Protein AF-A0A829HK36-F1 (afdb_monomer_lite)

pLDDT: mean 81.01, std 17.29, range [42.28, 98.12]

Structure (mmCIF, N/CA/C/O backbone):
data_AF-A0A829HK36-F1
#
_entry.id   AF-A0A829HK36-F1
#
loop_
_atom_site.group_PDB
_atom_site.id
_atom_site.type_symbol
_atom_site.label_atom_id
_atom_site.label_alt_id
_atom_site.label_comp_id
_atom_site.label_asym_id
_atom_site.label_entity_id
_atom_site.label_seq_id
_atom_site.pdbx_PDB_ins_code
_atom_site.Cartn_x
_atom_site.Cartn_y
_atom_site.Cartn_z
_at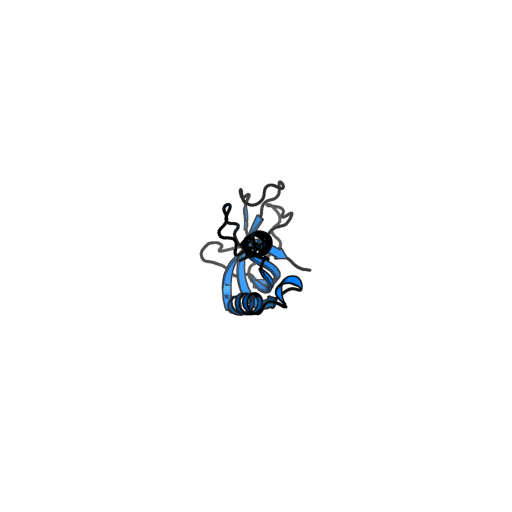om_site.occupancy
_atom_site.B_iso_or_equiv
_atom_site.auth_seq_id
_atom_site.auth_comp_id
_atom_site.auth_asym_id
_atom_site.auth_atom_id
_atom_site.pdbx_PDB_model_num
ATOM 1 N N . MET A 1 1 ? -20.675 47.567 43.847 1.00 51.03 1 MET A N 1
ATOM 2 C CA . MET A 1 1 ? -20.064 46.348 43.267 1.00 51.03 1 MET A CA 1
ATOM 3 C C . MET A 1 1 ? -18.571 46.606 43.089 1.00 51.03 1 MET A C 1
ATOM 5 O O . MET A 1 1 ? -18.217 47.567 42.419 1.00 51.03 1 MET A O 1
ATOM 9 N N . ASN A 1 2 ? -17.711 45.875 43.806 1.00 47.88 2 ASN A N 1
ATOM 10 C CA . ASN A 1 2 ? -16.308 46.262 44.021 1.00 47.88 2 ASN A CA 1
ATOM 11 C C . ASN A 1 2 ? -15.456 46.046 42.755 1.00 47.88 2 ASN A C 1
ATOM 13 O O . ASN A 1 2 ? -15.500 44.971 42.158 1.00 47.88 2 ASN A O 1
ATOM 17 N N . ARG A 1 3 ? -14.657 47.052 42.369 1.00 54.38 3 ARG A N 1
ATOM 18 C CA . ARG A 1 3 ? -13.842 47.103 41.130 1.00 54.38 3 ARG A CA 1
ATOM 19 C C . ARG A 1 3 ? -12.889 45.903 40.973 1.00 54.38 3 ARG A C 1
ATOM 21 O O . ARG A 1 3 ? -12.497 45.561 39.862 1.00 54.38 3 ARG A O 1
ATOM 28 N N . THR A 1 4 ? -12.552 45.250 42.082 1.00 56.22 4 THR A N 1
ATOM 29 C CA . THR A 1 4 ? -11.718 44.045 42.170 1.00 56.22 4 THR A CA 1
ATOM 30 C C . THR A 1 4 ? -12.415 42.797 41.619 1.00 56.22 4 THR A C 1
ATOM 32 O O . THR A 1 4 ? -11.783 42.010 40.922 1.00 56.22 4 THR A O 1
ATOM 35 N N . TYR A 1 5 ? -13.727 42.648 41.837 1.00 54.12 5 TYR A N 1
ATOM 36 C CA . TYR A 1 5 ? -14.498 41.502 41.330 1.00 54.12 5 TYR A CA 1
ATOM 37 C C . TYR A 1 5 ? -14.666 41.546 39.807 1.00 54.12 5 TYR A C 1
ATOM 39 O O . TYR A 1 5 ? -14.630 40.511 39.149 1.00 54.12 5 TYR A O 1
ATOM 47 N N . LEU A 1 6 ? -14.767 42.751 39.235 1.00 50.72 6 LEU A N 1
ATOM 48 C CA . LEU A 1 6 ? -14.870 42.946 37.787 1.00 50.72 6 LEU A CA 1
ATOM 49 C C . LEU A 1 6 ? -13.576 42.551 37.056 1.00 50.72 6 LEU A C 1
ATOM 51 O O . LEU A 1 6 ? -13.630 42.025 35.949 1.00 50.72 6 LEU A O 1
ATOM 55 N N . LYS A 1 7 ? -12.411 42.759 37.688 1.00 50.91 7 LYS A N 1
ATOM 56 C CA . LYS A 1 7 ? -11.116 42.358 37.121 1.00 50.91 7 LYS A CA 1
ATOM 57 C C . LYS A 1 7 ? -10.943 40.841 37.110 1.00 50.91 7 LYS A C 1
ATOM 59 O O . LYS A 1 7 ? -10.500 40.315 36.102 1.00 50.91 7 LYS A O 1
ATOM 64 N N . ILE A 1 8 ? -11.343 40.151 38.181 1.00 55.47 8 ILE A N 1
ATOM 65 C CA . ILE A 1 8 ? -11.239 38.684 38.288 1.00 55.47 8 ILE A CA 1
ATOM 66 C C . ILE A 1 8 ? -12.154 37.990 37.267 1.00 55.47 8 ILE A C 1
ATOM 68 O O . ILE A 1 8 ? -11.746 37.020 36.632 1.00 55.47 8 ILE A O 1
ATOM 72 N N . ALA A 1 9 ? -13.363 38.521 37.055 1.00 53.72 9 ALA A N 1
ATOM 73 C CA . ALA A 1 9 ? -14.280 38.008 36.039 1.00 53.72 9 ALA A CA 1
ATOM 74 C C . ALA A 1 9 ? -13.731 38.173 34.609 1.00 53.72 9 ALA A C 1
ATOM 76 O O . ALA A 1 9 ? -13.918 37.288 33.775 1.00 53.72 9 ALA A O 1
ATOM 77 N N . LEU A 1 10 ? -13.011 39.268 34.329 1.00 52.53 10 LEU A N 1
ATOM 78 C CA . LEU A 1 10 ? -12.410 39.497 33.013 1.00 52.53 10 LEU A CA 1
ATOM 79 C C . LEU A 1 10 ? -11.225 38.563 32.731 1.00 52.53 10 LEU A C 1
ATOM 81 O O . LEU A 1 10 ? -11.109 38.076 31.611 1.00 52.53 10 LEU A O 1
ATOM 85 N N . THR A 1 11 ? -10.365 38.270 33.714 1.00 52.22 11 THR A N 1
ATOM 86 C CA . THR A 1 11 ? -9.212 37.374 33.497 1.00 52.22 11 THR A CA 1
ATOM 87 C C . THR A 1 11 ? -9.632 35.923 33.274 1.00 52.22 11 THR A C 1
ATOM 89 O O . THR A 1 11 ? -8.992 35.221 32.496 1.00 52.22 11 THR A O 1
ATOM 92 N N . ALA A 1 12 ? -10.727 35.477 33.900 1.00 51.69 12 ALA A N 1
ATOM 93 C CA . ALA A 1 12 ? -11.263 34.134 33.684 1.00 51.69 12 ALA A CA 1
ATOM 94 C C . ALA A 1 12 ? -11.802 33.940 32.255 1.00 51.69 12 ALA A C 1
ATOM 96 O O . ALA A 1 12 ? -11.694 32.847 31.711 1.00 51.69 12 ALA A O 1
ATOM 97 N N . LEU A 1 13 ? -12.323 34.993 31.613 1.00 48.09 13 LEU A N 1
ATOM 98 C CA . LEU A 1 13 ? -12.916 34.902 30.273 1.00 48.09 13 LEU A CA 1
ATOM 99 C C . LEU A 1 13 ? -11.879 34.736 29.144 1.00 48.09 13 LEU A C 1
ATOM 101 O O . LEU A 1 13 ? -12.207 34.236 28.068 1.00 48.09 13 LEU A O 1
ATOM 105 N N . VAL A 1 14 ? -10.625 35.140 29.372 1.00 49.84 14 VAL A N 1
ATOM 106 C CA . VAL A 1 14 ? -9.566 35.097 28.345 1.00 49.84 14 VAL A CA 1
ATOM 107 C C . VAL A 1 14 ? -8.942 33.699 28.222 1.00 49.84 14 VAL A C 1
ATOM 109 O O . VAL A 1 14 ? -8.438 33.344 27.161 1.00 49.84 14 VAL A O 1
ATOM 112 N N . ILE A 1 15 ? -9.032 32.863 29.261 1.00 49.53 15 ILE A N 1
ATOM 113 C CA . ILE A 1 15 ? -8.391 31.534 29.283 1.00 49.53 15 ILE A CA 1
ATOM 114 C C . ILE A 1 15 ? -9.216 30.479 28.516 1.00 49.53 15 ILE A C 1
ATOM 116 O O . ILE A 1 15 ? -8.672 29.468 28.088 1.00 49.53 15 ILE A O 1
ATOM 120 N N . PHE A 1 16 ? -10.507 30.721 28.258 1.00 47.62 16 PHE A N 1
ATOM 121 C CA . PHE A 1 16 ? -11.384 29.747 27.587 1.00 47.62 16 PHE A CA 1
ATOM 122 C C . PHE A 1 16 ? -11.447 29.862 26.055 1.00 47.62 16 PHE A C 1
ATOM 124 O O . PHE A 1 16 ? -12.164 29.089 25.428 1.00 47.62 16 PHE A O 1
ATOM 131 N N . ASN A 1 17 ? -10.711 30.791 25.432 1.00 44.16 17 ASN A N 1
ATOM 132 C CA . ASN A 1 17 ? -10.746 30.991 23.972 1.00 44.16 17 ASN A CA 1
ATOM 133 C C . ASN A 1 17 ? -9.523 30.444 23.223 1.00 44.16 17 ASN A C 1
ATOM 135 O O . ASN A 1 17 ? -9.401 30.632 22.012 1.00 44.16 17 ASN A O 1
ATOM 139 N N . THR A 1 18 ? -8.624 29.725 23.895 1.00 48.19 18 THR A N 1
ATOM 140 C CA . THR A 1 18 ? -7.608 28.938 23.195 1.00 48.19 18 THR A CA 1
ATOM 141 C C . THR A 1 18 ? -8.255 27.656 22.688 1.00 48.19 18 THR A C 1
ATOM 143 O O . THR A 1 18 ? -8.312 26.630 23.362 1.00 48.19 18 THR A O 1
ATOM 146 N N . SER A 1 19 ? -8.769 27.719 21.461 1.00 49.25 19 SER A N 1
ATOM 147 C CA . SER A 1 19 ? -9.063 26.516 20.687 1.00 49.25 19 SER A CA 1
ATOM 148 C C . SER A 1 19 ? -7.749 25.751 20.539 1.00 49.25 19 SER A C 1
ATOM 150 O O . SER A 1 19 ? -6.902 26.125 19.731 1.00 49.25 19 SER A O 1
ATOM 152 N N . ILE A 1 20 ? -7.528 24.730 21.367 1.00 50.59 20 ILE A N 1
ATOM 153 C CA . ILE A 1 20 ? -6.409 23.808 21.187 1.00 50.59 20 ILE A CA 1
ATOM 154 C C . ILE A 1 20 ? -6.706 23.064 19.887 1.00 50.59 20 ILE A C 1
ATOM 156 O O . ILE A 1 20 ? -7.516 22.137 19.858 1.00 50.59 20 ILE A O 1
ATOM 160 N N . ILE A 1 21 ? -6.101 23.511 18.788 1.00 51.12 21 ILE A N 1
ATOM 161 C CA . ILE A 1 21 ? -6.136 22.788 17.521 1.00 51.12 21 ILE A CA 1
ATOM 162 C C . ILE A 1 21 ? -5.240 21.568 17.725 1.00 51.12 21 ILE A C 1
ATOM 164 O O . ILE A 1 21 ? -4.024 21.628 17.559 1.00 51.12 21 ILE A O 1
ATOM 168 N N . PHE A 1 22 ? -5.833 20.461 18.170 1.00 53.38 22 PHE A N 1
ATOM 169 C CA . PHE A 1 22 ? -5.143 19.181 18.190 1.00 53.38 22 PHE A CA 1
ATOM 170 C C . PHE A 1 22 ? -4.790 18.825 16.748 1.00 53.38 22 PHE A C 1
ATOM 172 O O . PHE A 1 22 ? -5.679 18.691 15.904 1.00 53.38 22 PHE A O 1
ATOM 179 N N . ALA A 1 23 ? -3.493 18.694 16.466 1.00 58.19 23 ALA A N 1
ATOM 180 C CA . ALA A 1 23 ? -3.024 18.199 15.182 1.00 58.19 23 ALA A CA 1
ATOM 181 C C . ALA A 1 23 ? -3.751 16.884 14.866 1.00 58.19 23 ALA A C 1
ATOM 183 O O . ALA A 1 23 ? -3.764 15.954 15.679 1.00 58.19 23 ALA A O 1
ATOM 184 N N . LYS A 1 24 ? -4.407 16.831 13.705 1.00 69.81 24 LYS A N 1
ATOM 185 C CA . LYS A 1 24 ? -5.192 15.672 13.283 1.00 69.81 24 LYS A CA 1
ATOM 186 C C . LYS A 1 24 ? -4.245 14.482 13.139 1.00 69.81 24 LYS A C 1
ATOM 188 O O . LYS A 1 24 ? -3.352 14.503 12.297 1.00 69.81 24 LYS A O 1
ATOM 193 N N . GLN A 1 25 ? -4.401 13.474 13.993 1.00 77.56 25 GLN A N 1
ATOM 194 C CA . GLN A 1 25 ? -3.524 12.307 13.967 1.00 77.56 25 GLN A CA 1
ATOM 195 C C . GLN A 1 25 ? -3.718 11.531 12.654 1.00 77.56 25 GLN A C 1
ATOM 197 O O . GLN A 1 25 ? -4.862 11.368 12.215 1.00 77.56 25 GLN A O 1
ATOM 202 N N . PRO A 1 26 ? -2.635 11.055 12.013 1.00 86.19 26 PRO A N 1
ATOM 203 C CA . PRO A 1 26 ? -2.763 10.204 10.842 1.00 86.19 26 PRO A CA 1
ATOM 204 C C . PRO A 1 26 ? -3.472 8.898 11.216 1.00 86.19 26 PRO A C 1
ATOM 206 O O . PRO A 1 26 ? -3.304 8.360 12.314 1.00 86.19 26 PRO A O 1
ATOM 209 N N . ILE A 1 27 ? -4.273 8.393 10.284 1.00 88.50 27 ILE A N 1
ATOM 210 C CA . ILE A 1 27 ? -4.899 7.082 10.384 1.00 88.50 27 ILE A CA 1
ATOM 211 C C . ILE A 1 27 ? -3.904 6.059 9.853 1.00 88.50 27 ILE A C 1
ATOM 213 O O . ILE A 1 27 ? -3.441 6.166 8.721 1.00 88.50 27 ILE A O 1
ATOM 217 N N . GLU A 1 28 ? -3.578 5.067 10.669 1.00 92.25 28 GLU A N 1
ATOM 218 C CA . GLU A 1 28 ? -2.651 4.004 10.306 1.00 92.25 28 GLU A CA 1
ATOM 219 C C . GLU A 1 28 ? -3.374 2.660 10.304 1.00 92.25 28 GLU A C 1
ATOM 221 O O . GLU A 1 28 ? -3.897 2.221 11.335 1.00 92.25 28 GLU A O 1
ATOM 226 N N . CYS A 1 29 ? -3.367 1.993 9.153 1.00 93.88 29 CYS A N 1
ATOM 227 C CA . CYS A 1 29 ? -3.952 0.674 8.965 1.00 93.88 29 CYS A CA 1
ATOM 228 C C . CYS A 1 29 ? -2.867 -0.322 8.547 1.00 93.88 29 CYS A C 1
ATOM 230 O O . CYS A 1 29 ? -2.060 -0.030 7.670 1.00 93.88 29 CYS A O 1
ATOM 232 N N . ARG A 1 30 ? -2.880 -1.530 9.109 1.00 96.19 30 ARG A N 1
ATOM 233 C CA . ARG A 1 30 ? -2.196 -2.684 8.523 1.00 96.19 30 ARG A CA 1
ATOM 234 C C . ARG A 1 30 ? -3.190 -3.408 7.631 1.00 96.19 30 ARG A C 1
ATOM 236 O O . ARG A 1 30 ? -4.283 -3.747 8.079 1.00 96.19 30 ARG A O 1
ATOM 243 N N . LEU A 1 31 ? -2.814 -3.614 6.380 1.00 97.38 31 LEU A N 1
ATOM 244 C CA . LEU A 1 31 ? -3.632 -4.221 5.345 1.00 97.38 31 LEU A CA 1
ATOM 245 C C . LEU A 1 31 ? -3.011 -5.549 4.926 1.00 97.38 31 LEU A C 1
ATOM 247 O O . LEU A 1 31 ? -1.804 -5.611 4.715 1.00 97.38 31 LEU A O 1
ATOM 251 N N . LYS A 1 32 ? -3.830 -6.577 4.713 1.00 98.06 32 LYS A N 1
ATOM 252 C CA . LYS A 1 32 ? -3.452 -7.696 3.842 1.00 98.06 32 LYS A CA 1
ATOM 253 C C . LYS A 1 32 ? -4.103 -7.482 2.493 1.00 98.06 32 LYS A C 1
ATOM 255 O O . LYS A 1 32 ? -5.309 -7.230 2.423 1.00 98.06 32 LYS A O 1
ATOM 260 N N . VAL A 1 33 ? -3.321 -7.574 1.429 1.00 97.81 33 VAL A N 1
ATOM 261 C CA . VAL A 1 33 ? -3.784 -7.259 0.078 1.00 97.81 33 VAL A CA 1
ATOM 262 C C . VAL A 1 33 ? -3.341 -8.314 -0.920 1.00 97.81 33 VAL A C 1
ATOM 264 O O . VAL A 1 33 ? -2.276 -8.902 -0.763 1.00 97.81 33 VAL A O 1
ATOM 267 N N . ASN A 1 34 ? -4.126 -8.488 -1.978 1.00 98.00 34 ASN A N 1
ATOM 268 C CA . ASN A 1 34 ? -3.683 -9.170 -3.190 1.00 98.00 34 ASN A CA 1
ATOM 269 C C . ASN A 1 34 ? -3.290 -8.124 -4.231 1.00 98.00 34 ASN A C 1
ATOM 271 O O . ASN A 1 34 ? -4.004 -7.138 -4.427 1.00 98.00 34 ASN A O 1
ATOM 275 N N . VAL A 1 35 ? -2.180 -8.341 -4.923 1.00 97.50 35 VAL A N 1
ATOM 276 C CA . VAL A 1 35 ? -1.747 -7.498 -6.034 1.00 97.50 35 VAL A CA 1
ATOM 277 C C . VAL A 1 35 ? -2.572 -7.864 -7.264 1.00 97.50 35 VAL A C 1
ATOM 279 O O . VAL A 1 35 ? -2.576 -9.009 -7.713 1.00 97.50 35 VAL A O 1
ATOM 282 N N . VAL A 1 36 ? -3.285 -6.888 -7.819 1.00 97.38 36 VAL A N 1
ATOM 283 C CA . VAL A 1 36 ? -4.232 -7.080 -8.926 1.00 97.38 36 VAL A CA 1
ATOM 284 C C . VAL A 1 36 ? -4.003 -6.051 -10.025 1.00 97.38 36 VAL A C 1
ATOM 286 O O . VAL A 1 36 ? -3.460 -4.972 -9.787 1.00 97.38 36 VAL A O 1
ATOM 289 N N . ALA A 1 37 ? -4.431 -6.369 -11.245 1.00 95.19 37 ALA A N 1
ATOM 290 C CA . ALA A 1 37 ? -4.458 -5.388 -12.320 1.00 95.19 37 ALA A CA 1
ATOM 291 C C . ALA A 1 37 ? -5.543 -4.343 -12.019 1.00 95.19 37 ALA A C 1
ATOM 293 O O . ALA A 1 37 ? -6.704 -4.697 -11.804 1.00 95.19 37 ALA A O 1
ATOM 294 N N . SER A 1 38 ? -5.177 -3.061 -11.995 1.00 89.62 38 SER A N 1
ATOM 295 C CA . SER A 1 38 ? -6.123 -1.945 -11.904 1.00 89.62 38 SER A CA 1
ATOM 296 C C . SER A 1 38 ? -6.334 -1.285 -13.262 1.00 89.62 38 SER A C 1
ATOM 298 O O . SER A 1 38 ? -5.574 -1.506 -14.204 1.00 89.62 38 SER A O 1
ATOM 300 N N . GLN A 1 39 ? -7.343 -0.412 -13.353 1.00 83.81 39 GLN A N 1
ATOM 301 C CA . GLN A 1 39 ? -7.579 0.388 -14.560 1.00 83.81 39 GLN A CA 1
ATOM 302 C C . GLN A 1 39 ? -6.351 1.229 -14.953 1.00 83.81 39 GLN A C 1
ATOM 304 O O . GLN A 1 39 ? -6.120 1.475 -16.133 1.00 83.81 39 GLN A O 1
ATOM 309 N N . LYS A 1 40 ? -5.550 1.666 -13.971 1.00 87.44 40 LYS A N 1
ATOM 310 C CA . LYS A 1 40 ? -4.372 2.517 -14.187 1.00 87.44 40 LYS A CA 1
ATOM 311 C C . LYS A 1 40 ? -3.067 1.727 -14.311 1.00 87.44 40 LYS A C 1
ATOM 313 O O . LYS A 1 40 ? -2.102 2.230 -14.901 1.00 87.44 40 LYS A O 1
ATOM 318 N N . TYR A 1 41 ? -3.018 0.524 -13.743 1.00 87.69 41 TYR A N 1
ATOM 319 C CA . TYR A 1 41 ? -1.827 -0.316 -13.663 1.00 87.69 41 TYR A CA 1
ATOM 320 C C . TYR A 1 41 ? -2.189 -1.771 -13.979 1.00 87.69 41 TYR A C 1
ATOM 322 O O . TYR A 1 41 ? -2.555 -2.543 -13.096 1.00 87.69 41 TYR A O 1
ATOM 330 N N . SER A 1 42 ? -2.043 -2.164 -15.247 1.00 90.25 42 SER A N 1
ATOM 331 C CA . SER A 1 42 ? -2.195 -3.563 -15.676 1.00 90.25 42 SER A CA 1
ATOM 332 C C . SER A 1 42 ? -1.106 -4.482 -15.106 1.00 90.25 42 SER A C 1
ATOM 334 O O . SER A 1 42 ? -1.297 -5.692 -15.028 1.00 90.25 42 SER A O 1
ATOM 336 N N . SER A 1 43 ? 0.031 -3.910 -14.701 1.00 92.50 43 SER A N 1
ATOM 337 C CA . SER A 1 43 ? 1.130 -4.588 -14.016 1.00 92.50 43 SER A CA 1
ATOM 338 C C . SER A 1 43 ? 1.869 -3.621 -13.077 1.00 92.50 43 SER A C 1
ATOM 340 O O . SER A 1 43 ? 1.832 -2.404 -13.308 1.00 92.50 43 SER A O 1
ATOM 342 N N . PRO A 1 44 ? 2.576 -4.137 -12.052 1.00 94.06 44 PRO A N 1
ATOM 343 C CA . PRO A 1 44 ? 3.479 -3.345 -11.225 1.00 94.06 44 PRO A CA 1
ATOM 344 C C . PRO A 1 44 ? 4.504 -2.574 -12.063 1.00 94.06 44 PRO A C 1
ATOM 346 O O . PRO A 1 44 ? 5.082 -3.124 -13.003 1.00 94.06 44 PRO A O 1
ATOM 349 N N . ARG A 1 45 ? 4.724 -1.295 -11.740 1.00 93.19 45 ARG A N 1
ATOM 350 C CA . ARG A 1 45 ? 5.710 -0.445 -12.429 1.00 93.19 45 ARG A CA 1
ATOM 351 C C . ARG A 1 45 ? 6.326 0.595 -11.509 1.00 93.19 45 ARG A C 1
ATOM 353 O O . ARG A 1 45 ? 5.644 1.145 -10.651 1.00 93.19 45 ARG A O 1
ATOM 360 N N . THR A 1 46 ? 7.581 0.945 -11.735 1.00 93.06 46 THR A N 1
ATOM 361 C CA . THR A 1 46 ? 8.235 2.040 -11.015 1.00 93.06 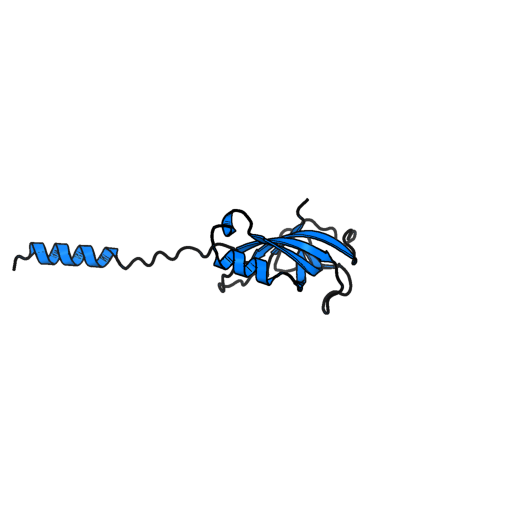46 THR A CA 1
ATOM 362 C C . THR A 1 46 ? 8.002 3.386 -11.690 1.00 93.06 46 THR A C 1
ATOM 364 O O . THR A 1 46 ? 7.959 3.478 -12.918 1.00 93.06 46 THR A O 1
ATOM 367 N N . LYS A 1 47 ? 7.894 4.458 -10.901 1.00 90.56 47 LYS A N 1
ATOM 368 C CA . LYS A 1 47 ? 7.821 5.830 -11.415 1.00 90.56 47 LYS A CA 1
ATOM 369 C C . LYS A 1 47 ? 8.479 6.816 -10.455 1.00 90.56 47 LYS A C 1
ATOM 371 O O . LYS A 1 47 ? 8.181 6.816 -9.262 1.00 90.56 47 LYS A O 1
ATOM 376 N N . TYR A 1 48 ? 9.309 7.707 -10.990 1.00 88.94 48 TYR A N 1
ATOM 377 C CA . TYR A 1 48 ? 9.741 8.901 -10.267 1.00 88.94 48 TYR A CA 1
ATOM 378 C C . TYR A 1 48 ? 8.572 9.872 -10.147 1.00 88.94 48 TYR A C 1
ATOM 380 O O . TYR A 1 48 ? 7.898 10.189 -11.131 1.00 88.94 48 TYR A O 1
ATOM 388 N N . THR A 1 49 ? 8.299 10.316 -8.929 1.00 81.56 49 THR A N 1
ATOM 389 C CA . THR A 1 49 ? 7.189 11.219 -8.640 1.00 81.56 49 THR A CA 1
ATOM 390 C C . THR A 1 49 ? 7.714 12.428 -7.888 1.00 81.56 49 THR A C 1
ATOM 392 O O . THR A 1 49 ? 8.721 12.345 -7.197 1.00 81.56 49 THR A O 1
ATOM 395 N N . THR A 1 50 ? 6.998 13.545 -7.966 1.00 80.56 50 THR A N 1
ATOM 396 C CA . THR A 1 50 ? 7.266 14.712 -7.114 1.00 80.56 50 THR A CA 1
ATOM 397 C C . THR A 1 50 ? 6.836 14.485 -5.663 1.00 80.56 50 THR A C 1
ATOM 399 O O . THR A 1 50 ? 7.124 15.311 -4.806 1.00 80.56 50 THR A O 1
ATOM 402 N N . ILE A 1 51 ? 6.146 13.370 -5.385 1.00 76.12 51 ILE A N 1
ATOM 403 C CA . ILE A 1 51 ? 5.681 12.991 -4.049 1.00 76.12 51 ILE A CA 1
ATOM 404 C C . ILE A 1 51 ? 6.875 12.543 -3.185 1.00 76.12 51 ILE A C 1
ATOM 406 O O . ILE A 1 51 ? 6.928 12.781 -1.984 1.00 76.12 51 ILE A O 1
ATOM 410 N N . LYS A 1 52 ? 7.862 11.891 -3.798 1.00 74.88 52 LYS A N 1
ATOM 411 C CA . LYS A 1 52 ? 8.998 11.294 -3.102 1.00 74.88 52 LYS A CA 1
ATOM 412 C C . LYS A 1 52 ? 10.293 11.831 -3.702 1.00 74.88 52 LYS A C 1
ATOM 414 O O . LYS A 1 52 ? 10.588 11.559 -4.860 1.00 74.88 52 LYS A O 1
ATOM 419 N N . ASN A 1 53 ? 11.049 12.595 -2.913 1.00 76.19 53 ASN A N 1
ATOM 420 C CA . ASN A 1 53 ? 12.289 13.255 -3.339 1.00 76.19 53 ASN A CA 1
ATOM 421 C C . ASN A 1 53 ? 13.527 12.683 -2.624 1.00 76.19 53 ASN A C 1
ATOM 423 O O . ASN A 1 53 ? 14.334 13.421 -2.068 1.00 76.19 53 ASN A O 1
ATOM 427 N N . ASP A 1 54 ? 13.645 11.358 -2.583 1.00 82.69 54 ASP A N 1
ATOM 428 C CA . ASP A 1 54 ? 14.760 10.648 -1.938 1.00 82.69 54 ASP A CA 1
ATOM 429 C C . ASP A 1 54 ? 15.702 9.962 -2.945 1.00 82.69 54 ASP A C 1
ATOM 431 O O . ASP A 1 54 ? 16.540 9.149 -2.566 1.00 82.69 54 ASP A O 1
ATOM 435 N N . GLY A 1 55 ? 15.548 10.263 -4.238 1.00 84.50 55 GLY A N 1
ATOM 436 C CA . GLY A 1 55 ? 16.351 9.679 -5.313 1.00 84.50 55 GLY A CA 1
ATOM 437 C C . GLY A 1 55 ? 15.892 8.300 -5.801 1.00 84.50 55 GLY A C 1
ATOM 438 O O . GLY A 1 55 ? 16.448 7.808 -6.782 1.00 84.50 55 GLY A O 1
ATOM 439 N N . TYR A 1 56 ? 14.855 7.700 -5.205 1.00 87.62 56 TYR A N 1
ATOM 440 C CA . TYR A 1 56 ? 14.322 6.399 -5.628 1.00 87.62 56 TYR A CA 1
ATOM 441 C C . TYR A 1 56 ? 12.894 6.515 -6.181 1.00 87.62 56 TYR A C 1
ATOM 443 O O . TYR A 1 56 ? 12.072 7.254 -5.625 1.00 87.62 56 TYR A O 1
ATOM 451 N N . PRO A 1 57 ? 12.544 5.759 -7.238 1.00 90.12 57 PRO A N 1
ATOM 452 C CA . PRO A 1 57 ? 11.181 5.730 -7.742 1.00 90.12 57 PRO A CA 1
ATOM 453 C C . PRO A 1 57 ? 10.230 5.090 -6.721 1.00 90.12 57 PRO A C 1
ATOM 455 O O . PRO A 1 57 ? 10.621 4.288 -5.873 1.00 90.12 57 PRO A O 1
ATOM 458 N N . MET A 1 58 ? 8.947 5.421 -6.828 1.00 91.19 58 MET A N 1
ATOM 459 C CA . MET A 1 58 ? 7.888 4.679 -6.143 1.00 91.19 58 MET A CA 1
ATOM 460 C C . MET A 1 58 ? 7.499 3.459 -6.973 1.00 91.19 58 MET A C 1
ATOM 462 O O . MET A 1 58 ? 7.526 3.527 -8.206 1.00 91.19 58 MET A O 1
ATOM 466 N N . LEU A 1 59 ? 7.072 2.379 -6.319 1.00 93.12 59 LEU A N 1
ATOM 467 C CA . LEU A 1 59 ? 6.470 1.231 -6.992 1.00 93.12 59 LEU A CA 1
ATOM 468 C C . LEU A 1 59 ? 4.943 1.386 -7.005 1.00 93.12 59 LEU A C 1
ATOM 470 O O . LEU A 1 59 ? 4.306 1.532 -5.966 1.00 93.12 59 LEU A O 1
ATOM 474 N N . LEU A 1 60 ? 4.363 1.395 -8.201 1.00 93.25 60 LEU A N 1
ATOM 475 C CA . LEU A 1 60 ? 2.942 1.614 -8.449 1.00 93.25 60 LEU A CA 1
ATOM 476 C C . LEU A 1 60 ? 2.268 0.284 -8.761 1.00 93.25 60 LEU A C 1
ATOM 478 O O . LEU A 1 60 ? 2.664 -0.392 -9.715 1.00 93.25 60 LEU A O 1
ATOM 482 N N . ILE A 1 61 ? 1.250 -0.069 -7.979 1.00 95.31 61 ILE A N 1
ATOM 483 C CA . ILE A 1 61 ? 0.529 -1.340 -8.104 1.00 95.31 61 ILE A CA 1
ATOM 484 C C . ILE A 1 61 ? -0.978 -1.144 -7.940 1.00 95.31 61 ILE A C 1
ATOM 486 O O . ILE A 1 61 ? -1.423 -0.222 -7.258 1.00 95.31 61 ILE A O 1
ATOM 490 N N . GLY A 1 62 ? -1.764 -2.034 -8.542 1.00 96.06 62 GLY A N 1
ATOM 491 C CA . GLY A 1 62 ? -3.148 -2.244 -8.134 1.00 96.06 62 GLY A CA 1
ATOM 492 C C . GLY A 1 62 ? -3.200 -3.230 -6.968 1.00 96.06 62 GLY A C 1
ATOM 493 O O . GLY A 1 62 ? -2.473 -4.225 -6.955 1.00 96.06 62 GLY A O 1
ATOM 494 N N . ILE A 1 63 ? -4.051 -2.957 -5.985 1.00 96.88 63 ILE A N 1
ATOM 495 C CA . ILE A 1 63 ? -4.269 -3.818 -4.821 1.00 96.88 63 ILE A CA 1
ATOM 496 C C . ILE A 1 63 ? -5.754 -4.064 -4.602 1.00 96.88 63 ILE A C 1
ATOM 498 O O . ILE A 1 63 ? -6.579 -3.185 -4.835 1.00 96.88 63 ILE A O 1
ATOM 502 N N . GLN A 1 64 ? -6.078 -5.250 -4.110 1.00 97.75 64 GLN A N 1
ATOM 503 C CA . GLN A 1 64 ? -7.372 -5.605 -3.554 1.00 97.75 64 GLN A CA 1
ATOM 504 C C . GLN A 1 64 ? -7.182 -5.836 -2.059 1.00 97.75 64 GLN A C 1
ATOM 506 O O . GLN A 1 64 ? -6.416 -6.714 -1.664 1.00 97.75 64 GLN A O 1
ATOM 511 N N . VAL A 1 65 ? -7.859 -5.054 -1.222 1.00 97.81 65 VAL A N 1
ATOM 512 C CA . VAL A 1 65 ? -7.750 -5.189 0.235 1.00 97.81 65 VAL A CA 1
ATOM 513 C C . VAL A 1 65 ? -8.584 -6.381 0.697 1.00 97.81 65 VAL A C 1
ATOM 515 O O . VAL A 1 65 ? -9.786 -6.438 0.430 1.00 97.81 65 VAL A O 1
ATOM 518 N N . ILE A 1 66 ? -7.936 -7.324 1.377 1.00 98.12 66 ILE A N 1
ATOM 519 C CA . ILE A 1 66 ? -8.535 -8.562 1.897 1.00 98.12 66 ILE A CA 1
ATOM 520 C C . ILE A 1 66 ? -8.845 -8.417 3.384 1.00 98.12 66 ILE A C 1
ATOM 522 O O . ILE A 1 66 ? -9.938 -8.749 3.827 1.00 98.12 66 ILE A O 1
ATOM 526 N N . GLU A 1 67 ? -7.902 -7.865 4.144 1.00 97.94 67 GLU A N 1
ATOM 527 C CA . GLU A 1 67 ? -8.064 -7.569 5.566 1.00 97.94 67 GLU A CA 1
ATOM 528 C C . GLU A 1 67 ? -7.499 -6.181 5.863 1.00 97.94 67 GLU A C 1
ATOM 530 O O . GLU A 1 67 ? -6.562 -5.726 5.201 1.00 97.94 67 GLU A O 1
ATOM 535 N N . ALA A 1 68 ? -8.045 -5.520 6.880 1.00 96.69 68 ALA A N 1
ATOM 536 C CA . ALA A 1 68 ? -7.548 -4.248 7.376 1.00 96.69 68 ALA A CA 1
ATOM 537 C C . ALA A 1 68 ? -7.722 -4.184 8.894 1.00 96.69 68 ALA A C 1
ATOM 539 O O . ALA A 1 68 ? -8.772 -4.551 9.413 1.00 96.69 68 ALA A O 1
ATOM 540 N N . GLN A 1 69 ? -6.709 -3.691 9.602 1.00 95.44 69 GLN A N 1
ATOM 541 C CA . GLN A 1 69 ? -6.772 -3.460 11.044 1.00 95.44 69 GLN A CA 1
ATOM 542 C C . GLN A 1 69 ? -6.100 -2.128 11.386 1.00 95.44 69 GLN A C 1
ATOM 544 O O . GLN A 1 69 ? -5.093 -1.763 10.780 1.00 95.44 69 GLN A O 1
ATOM 549 N N . THR A 1 70 ? -6.579 -1.421 12.405 1.00 93.38 70 THR A N 1
ATOM 550 C CA . THR A 1 70 ? -5.867 -0.243 12.926 1.00 93.38 70 THR A CA 1
ATOM 551 C C . THR A 1 70 ? -4.541 -0.606 13.589 1.00 93.38 70 THR A C 1
ATOM 553 O O . THR A 1 70 ? -4.456 -1.557 14.374 1.00 93.38 70 THR A O 1
ATOM 556 N N . MET A 1 71 ? -3.511 0.202 13.350 1.00 91.06 71 MET A N 1
ATOM 557 C CA . MET A 1 71 ? -2.222 0.116 14.047 1.00 91.06 71 MET A CA 1
ATOM 558 C C . MET A 1 71 ? -2.229 0.919 15.356 1.00 91.06 71 MET A C 1
ATOM 560 O O . MET A 1 71 ? -3.152 1.692 15.605 1.00 91.06 71 MET A O 1
ATOM 564 N N . GLN A 1 72 ? -1.212 0.725 16.205 1.00 83.25 72 GLN A N 1
ATOM 565 C CA . GLN A 1 72 ? -1.163 1.167 17.613 1.00 83.25 72 GLN A CA 1
ATOM 566 C C . GLN A 1 72 ? -1.730 2.574 17.873 1.00 83.25 72 GLN A C 1
ATOM 568 O O . GLN A 1 72 ? -2.636 2.724 18.692 1.00 83.25 72 GLN A O 1
ATOM 573 N N . ASN A 1 73 ? -1.256 3.590 17.146 1.00 75.44 73 ASN A N 1
ATOM 574 C CA . ASN A 1 73 ? -1.682 4.983 17.343 1.00 75.44 73 ASN A CA 1
ATOM 575 C C . ASN A 1 73 ? -3.160 5.220 16.988 1.00 75.44 73 ASN A C 1
ATOM 577 O O . ASN A 1 73 ? -3.790 6.138 17.501 1.00 75.44 73 ASN A O 1
ATOM 581 N N . SER A 1 74 ? -3.725 4.372 16.131 1.00 82.38 74 SER A N 1
ATOM 582 C CA . SER A 1 74 ? -5.096 4.458 15.631 1.00 82.38 74 SER A CA 1
ATOM 583 C C . SER A 1 74 ? -6.089 3.549 16.366 1.00 82.38 74 SER A C 1
ATOM 585 O O . SER A 1 74 ? -7.286 3.814 16.322 1.00 82.38 74 SER A O 1
ATOM 587 N N . GLN A 1 75 ? -5.627 2.523 17.090 1.00 82.12 75 GLN A N 1
ATOM 588 C CA . GLN A 1 75 ? -6.492 1.520 17.743 1.00 82.12 75 GLN A CA 1
ATOM 589 C C . GLN A 1 75 ? -7.471 2.102 18.766 1.00 82.12 75 GLN A C 1
ATOM 591 O O . GLN A 1 75 ? -8.556 1.566 18.972 1.00 82.12 75 GLN A O 1
ATOM 596 N N . LYS A 1 76 ? -7.107 3.207 19.423 1.00 84.50 76 LYS A N 1
ATOM 597 C CA . LYS A 1 76 ? -7.948 3.832 20.456 1.00 84.50 76 LYS A CA 1
ATOM 598 C C . LYS A 1 76 ? -9.011 4.773 19.879 1.00 84.50 76 LYS A C 1
ATOM 600 O O . LYS A 1 76 ? -9.843 5.280 20.630 1.00 84.50 76 LYS A O 1
ATOM 605 N N . ILE A 1 77 ? -9.002 5.018 18.566 1.00 85.75 77 ILE A N 1
ATOM 606 C CA . ILE A 1 77 ? -9.864 6.001 17.908 1.00 85.75 77 ILE A CA 1
ATOM 607 C C . ILE A 1 77 ? -10.883 5.268 17.036 1.00 85.75 77 ILE A C 1
ATOM 609 O O . ILE A 1 77 ? -10.571 4.794 15.949 1.00 85.75 77 ILE A O 1
ATOM 613 N N . LYS A 1 78 ? -12.147 5.227 17.477 1.00 87.50 78 LYS A N 1
ATOM 614 C CA . LYS A 1 78 ? -13.231 4.518 16.764 1.00 87.50 78 LYS A CA 1
ATOM 615 C C . LYS A 1 78 ? -13.391 4.949 15.302 1.00 87.50 78 LYS A C 1
ATOM 617 O O . LYS A 1 78 ? -13.706 4.131 14.448 1.00 87.50 78 LYS A O 1
ATOM 622 N N . ALA A 1 79 ? -13.171 6.230 15.005 1.00 86.81 79 ALA A N 1
ATOM 623 C CA . ALA A 1 79 ? -13.242 6.734 13.636 1.00 86.81 79 ALA A CA 1
ATOM 624 C C . ALA A 1 79 ? -12.129 6.164 12.737 1.00 86.81 79 ALA A C 1
ATOM 626 O O . ALA A 1 79 ? -12.357 5.962 11.547 1.00 86.81 79 ALA A O 1
ATOM 627 N N . HIS A 1 80 ? -10.948 5.884 13.297 1.00 90.56 80 HIS A N 1
ATOM 628 C CA . HIS A 1 80 ? -9.833 5.279 12.569 1.00 90.56 80 HIS A CA 1
ATOM 629 C C . HIS A 1 80 ? -10.113 3.800 12.290 1.00 90.56 80 HIS A C 1
ATOM 631 O O . HIS A 1 80 ? -9.892 3.340 11.174 1.00 90.56 80 HIS A O 1
ATOM 637 N N . ASP A 1 81 ? -10.681 3.084 13.262 1.00 90.94 81 ASP A N 1
ATOM 638 C CA . ASP A 1 81 ? -11.147 1.705 13.073 1.00 90.94 81 ASP A CA 1
ATOM 639 C C . ASP A 1 81 ? -12.210 1.607 11.976 1.00 90.94 81 ASP A C 1
ATOM 641 O O . ASP A 1 81 ? -12.058 0.850 11.016 1.00 90.94 81 ASP A O 1
ATOM 645 N N . ALA A 1 82 ? -13.225 2.470 12.034 1.00 91.31 82 ALA A N 1
ATOM 646 C CA . ALA A 1 82 ? -14.240 2.550 10.991 1.00 91.31 82 ALA A CA 1
ATOM 647 C C . ALA A 1 82 ? -13.644 2.878 9.610 1.00 91.31 82 ALA A C 1
ATOM 649 O O . ALA A 1 82 ? -14.136 2.376 8.601 1.00 91.31 82 ALA A O 1
ATOM 650 N N . TYR A 1 83 ? -12.600 3.711 9.544 1.00 91.81 83 TYR A N 1
ATOM 651 C CA . TYR A 1 83 ? -11.887 3.981 8.296 1.00 91.81 83 TYR A CA 1
ATOM 652 C C . TYR A 1 83 ? -11.175 2.727 7.774 1.00 91.81 83 TYR A C 1
ATOM 654 O O . TYR A 1 83 ? -11.412 2.350 6.628 1.00 91.81 83 TYR A O 1
ATOM 662 N N . CYS A 1 84 ? -10.364 2.050 8.596 1.00 93.25 84 CYS A N 1
ATOM 663 C CA . CYS A 1 84 ? -9.634 0.858 8.161 1.00 93.25 84 CYS A CA 1
ATOM 664 C C . CYS A 1 84 ? -10.597 -0.253 7.717 1.00 93.25 84 CYS A C 1
ATOM 666 O O . CYS A 1 84 ? -10.420 -0.819 6.641 1.00 93.25 84 CYS A O 1
ATOM 668 N N . ASN A 1 85 ? -11.669 -0.500 8.475 1.00 94.94 85 ASN A N 1
ATOM 669 C CA . ASN A 1 85 ? -12.677 -1.506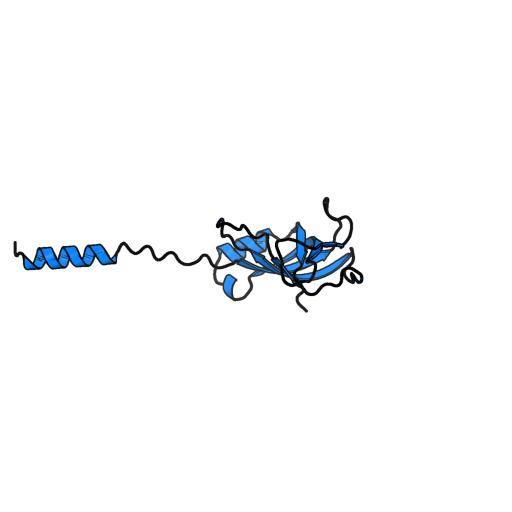 8.132 1.00 94.94 85 ASN A CA 1
ATOM 670 C C . ASN A 1 85 ? -13.375 -1.216 6.795 1.00 94.94 85 ASN A C 1
ATOM 672 O O . ASN A 1 85 ? -13.671 -2.140 6.043 1.00 94.94 85 ASN A O 1
ATOM 676 N N . LYS A 1 86 ? -13.583 0.061 6.444 1.00 95.44 86 LYS A N 1
ATOM 677 C CA . LYS A 1 86 ? -14.146 0.438 5.136 1.00 95.44 86 LYS A CA 1
ATOM 678 C C . LYS A 1 86 ? -13.240 0.088 3.960 1.00 95.44 86 LYS A C 1
ATOM 680 O O . LYS A 1 86 ? -13.748 0.005 2.846 1.00 95.44 86 LYS A O 1
ATOM 685 N N . LEU A 1 87 ? -11.932 -0.074 4.173 1.00 95.06 87 LEU A N 1
ATOM 686 C CA . LEU A 1 87 ? -10.996 -0.416 3.100 1.00 95.06 87 LEU A CA 1
ATOM 687 C C . LEU A 1 87 ? -11.155 -1.863 2.632 1.00 95.06 87 LEU A C 1
ATOM 689 O O . LEU A 1 87 ? -10.821 -2.151 1.487 1.00 95.06 87 LEU A O 1
ATOM 693 N N . ILE A 1 88 ? -11.667 -2.758 3.481 1.00 97.75 88 ILE A N 1
ATOM 694 C CA . ILE A 1 88 ? -11.847 -4.179 3.166 1.00 97.75 88 ILE A CA 1
ATOM 695 C C . ILE A 1 88 ? -12.750 -4.328 1.938 1.00 97.75 88 ILE A C 1
ATOM 697 O O . ILE A 1 88 ? -13.810 -3.713 1.847 1.00 97.75 88 ILE A O 1
ATOM 701 N N . GLY A 1 89 ? -12.320 -5.139 0.972 1.00 96.75 89 GLY A N 1
ATOM 702 C CA . GLY A 1 89 ? -13.056 -5.356 -0.270 1.00 96.75 89 GLY A CA 1
ATOM 703 C C . GLY A 1 89 ? -12.858 -4.267 -1.328 1.00 96.75 89 GLY A C 1
ATOM 704 O O . GLY A 1 89 ? -13.285 -4.462 -2.463 1.00 96.75 89 GLY A O 1
ATOM 705 N N . GLN A 1 90 ? -12.141 -3.175 -1.043 1.00 95.88 90 GLN A N 1
ATOM 706 C CA . GLN A 1 90 ? -11.838 -2.165 -2.059 1.00 95.88 90 GLN A CA 1
ATOM 707 C C . GLN A 1 90 ? -10.652 -2.554 -2.947 1.00 95.88 90 GLN A C 1
ATOM 709 O O . GLN A 1 90 ? -9.608 -3.000 -2.462 1.00 95.88 90 GLN A O 1
ATOM 714 N N . GLN A 1 91 ? -10.791 -2.270 -4.243 1.00 95.56 91 GLN A N 1
ATOM 715 C CA . GLN A 1 91 ? -9.677 -2.225 -5.181 1.00 95.56 91 GLN A CA 1
ATOM 716 C C . GLN A 1 91 ? -9.122 -0.799 -5.260 1.00 95.56 91 GLN A C 1
ATOM 718 O O . GLN A 1 91 ? -9.879 0.161 -5.420 1.00 95.56 91 GLN A O 1
ATOM 723 N N . ARG A 1 92 ? -7.802 -0.640 -5.132 1.00 92.69 92 ARG A N 1
ATOM 724 C CA . ARG A 1 92 ? -7.139 0.670 -5.065 1.00 92.69 92 ARG A CA 1
ATOM 725 C C . ARG A 1 92 ? -5.826 0.670 -5.836 1.00 92.69 92 ARG A C 1
ATOM 727 O O . ARG A 1 92 ? -5.185 -0.361 -6.012 1.00 92.69 92 ARG A O 1
ATOM 734 N N . ASP A 1 93 ? -5.415 1.860 -6.244 1.00 92.31 93 ASP A N 1
ATOM 735 C CA . ASP A 1 93 ? -4.063 2.128 -6.716 1.00 92.31 93 ASP A CA 1
ATOM 736 C C . ASP A 1 93 ? -3.176 2.476 -5.515 1.00 92.31 93 ASP A C 1
ATOM 738 O O . ASP A 1 93 ? -3.459 3.440 -4.798 1.00 92.31 93 ASP A O 1
ATOM 742 N N . ALA A 1 94 ? -2.100 1.721 -5.306 1.00 91.81 94 ALA A N 1
ATOM 743 C CA . ALA A 1 94 ? -1.150 1.952 -4.225 1.00 91.81 94 ALA A CA 1
ATOM 744 C C . ALA A 1 94 ? 0.192 2.464 -4.756 1.00 91.81 94 ALA A C 1
ATOM 746 O O . ALA A 1 94 ? 0.745 1.962 -5.738 1.00 91.81 94 ALA A O 1
ATOM 747 N N . TYR A 1 95 ? 0.711 3.474 -4.061 1.00 90.88 95 TYR A N 1
ATOM 748 C CA . TYR A 1 95 ? 2.022 4.067 -4.290 1.00 90.88 95 TYR A CA 1
ATOM 749 C C . TYR A 1 95 ? 2.929 3.581 -3.162 1.00 90.88 95 TYR A C 1
ATOM 751 O O . TYR A 1 95 ? 2.930 4.149 -2.067 1.00 90.88 95 TYR A O 1
ATOM 759 N N . LEU A 1 96 ? 3.657 2.493 -3.407 1.00 91.50 96 LEU A N 1
ATOM 760 C CA . LEU A 1 96 ? 4.563 1.930 -2.419 1.00 91.50 96 LEU A CA 1
ATOM 761 C C . LEU A 1 96 ? 5.811 2.811 -2.307 1.00 91.50 96 LEU A C 1
ATOM 763 O O . LEU A 1 96 ? 6.517 3.054 -3.293 1.00 91.50 96 LEU A O 1
ATOM 767 N N . SER A 1 97 ? 6.081 3.277 -1.091 1.00 85.50 97 SER A N 1
ATOM 768 C CA . SER A 1 97 ? 7.306 3.992 -0.751 1.00 85.50 97 SER A CA 1
ATOM 769 C C . SER A 1 97 ? 8.390 2.997 -0.335 1.00 85.50 97 SER A C 1
ATOM 771 O O . SER A 1 97 ? 8.117 2.022 0.362 1.00 85.50 97 SER A O 1
ATOM 773 N N . GLY A 1 98 ? 9.615 3.216 -0.805 1.00 84.81 98 GLY A N 1
ATOM 774 C CA . GLY A 1 98 ? 10.770 2.361 -0.536 1.00 84.81 98 GLY A CA 1
ATOM 775 C C . GLY A 1 98 ? 11.901 2.592 -1.544 1.00 84.81 98 GLY A C 1
ATOM 776 O O . GLY A 1 98 ? 11.705 3.325 -2.524 1.00 84.81 98 GLY A O 1
ATOM 777 N N . PRO A 1 99 ? 13.083 1.993 -1.320 1.00 87.56 99 PRO A N 1
ATOM 778 C CA . PRO A 1 99 ? 14.229 2.077 -2.223 1.00 87.56 99 PRO A CA 1
ATOM 779 C C . PRO A 1 99 ? 14.087 1.080 -3.389 1.00 87.56 99 PRO A C 1
ATOM 781 O O . PRO A 1 99 ? 14.884 0.158 -3.540 1.00 87.56 99 PRO A O 1
ATOM 784 N N . TYR A 1 100 ? 13.030 1.216 -4.195 1.00 87.38 100 TYR A N 1
ATOM 785 C CA . TYR A 1 100 ? 12.777 0.306 -5.316 1.00 87.38 100 TYR A CA 1
ATOM 786 C C . TYR A 1 100 ? 13.734 0.570 -6.483 1.00 87.38 100 TYR A C 1
ATOM 788 O O . TYR A 1 100 ? 13.948 1.717 -6.872 1.00 87.38 100 TYR A O 1
ATOM 796 N N . ASP A 1 101 ? 14.258 -0.498 -7.084 1.00 85.25 101 ASP A N 1
ATOM 797 C CA . ASP A 1 101 ? 15.032 -0.432 -8.325 1.00 85.25 101 ASP A CA 1
ATOM 798 C C . ASP A 1 101 ? 14.083 -0.462 -9.532 1.00 85.25 101 ASP A C 1
ATOM 800 O O . ASP A 1 101 ? 13.262 -1.372 -9.675 1.00 85.25 101 ASP A O 1
ATOM 804 N N . ALA A 1 102 ? 14.214 0.523 -10.423 1.00 82.19 102 ALA A N 1
ATOM 805 C CA . ALA A 1 102 ? 13.416 0.615 -11.643 1.00 82.19 102 ALA A CA 1
ATOM 806 C C . ALA A 1 102 ? 13.598 -0.581 -12.593 1.00 82.19 102 ALA A C 1
ATOM 808 O O . ALA A 1 102 ? 12.693 -0.895 -13.365 1.00 82.19 102 ALA A O 1
ATOM 809 N N . ASN A 1 103 ? 14.744 -1.260 -12.525 1.00 84.50 103 ASN A N 1
ATOM 810 C CA . ASN A 1 103 ? 15.078 -2.385 -13.394 1.00 84.50 103 ASN A CA 1
ATOM 811 C C . ASN A 1 103 ? 14.741 -3.748 -12.771 1.00 84.50 103 ASN A C 1
ATOM 813 O O . ASN A 1 103 ? 14.866 -4.774 -13.440 1.00 84.50 103 ASN A O 1
ATOM 817 N N . LYS A 1 104 ? 14.323 -3.787 -11.498 1.00 86.19 104 LYS A N 1
ATOM 818 C CA . LYS A 1 104 ? 14.117 -5.036 -10.754 1.00 86.19 104 LYS A CA 1
ATOM 819 C C . LYS A 1 104 ? 12.852 -4.988 -9.900 1.00 86.19 104 LYS A C 1
ATOM 821 O O . LYS A 1 104 ? 12.898 -4.881 -8.677 1.00 86.19 104 LYS A O 1
ATOM 826 N N . ILE A 1 105 ? 11.707 -5.132 -10.560 1.00 86.50 105 ILE A N 1
ATOM 827 C CA . ILE A 1 105 ? 10.408 -5.251 -9.890 1.00 86.50 105 ILE A CA 1
ATOM 828 C C . ILE A 1 105 ? 10.158 -6.721 -9.542 1.00 86.50 105 ILE A C 1
ATOM 830 O O . ILE A 1 105 ? 9.978 -7.556 -10.427 1.00 86.50 105 ILE A O 1
ATOM 834 N N . THR A 1 106 ? 10.169 -7.044 -8.250 1.00 90.06 106 THR A N 1
ATOM 835 C CA . THR A 1 106 ? 9.966 -8.414 -7.749 1.00 90.06 106 THR A CA 1
ATOM 836 C C . THR A 1 106 ? 8.499 -8.752 -7.494 1.00 90.06 106 THR A C 1
ATOM 838 O O . THR A 1 106 ? 8.128 -9.912 -7.646 1.00 90.06 106 THR A O 1
ATOM 841 N N . ILE A 1 107 ? 7.682 -7.749 -7.160 1.00 93.31 107 ILE A N 1
ATOM 842 C CA . ILE A 1 107 ? 6.242 -7.885 -6.905 1.00 93.31 107 ILE A CA 1
ATOM 843 C C . ILE A 1 107 ? 5.486 -8.080 -8.225 1.00 93.31 107 ILE A C 1
ATOM 845 O O . ILE A 1 107 ? 5.703 -7.339 -9.189 1.00 93.31 107 ILE A O 1
ATOM 849 N N . LYS A 1 108 ? 4.568 -9.045 -8.261 1.00 94.56 108 LYS A N 1
ATOM 850 C CA . LYS A 1 108 ? 3.787 -9.456 -9.434 1.00 94.56 108 LYS A CA 1
ATOM 851 C C . LYS A 1 108 ? 2.292 -9.485 -9.137 1.00 94.56 108 LYS A C 1
ATOM 853 O O . LYS A 1 108 ? 1.857 -9.520 -7.993 1.00 94.56 108 LYS A O 1
ATOM 858 N N . ILE A 1 109 ? 1.489 -9.481 -10.201 1.00 96.31 109 ILE A N 1
ATOM 859 C CA . ILE A 1 109 ? 0.052 -9.756 -10.090 1.00 96.31 109 ILE A CA 1
ATOM 860 C C . ILE A 1 109 ? -0.144 -11.155 -9.495 1.00 96.31 109 ILE A C 1
ATOM 862 O O . ILE A 1 109 ? 0.497 -12.105 -9.939 1.00 96.31 109 ILE A O 1
ATOM 866 N N . GLY A 1 110 ? -1.053 -11.266 -8.530 1.00 95.75 110 GLY A N 1
ATOM 867 C CA . GLY A 1 110 ? -1.337 -12.494 -7.790 1.00 95.75 110 GLY A CA 1
ATOM 868 C C . GLY A 1 110 ? -0.571 -12.617 -6.473 1.00 95.75 110 GLY A C 1
ATOM 869 O O . GLY A 1 110 ? -0.969 -13.428 -5.641 1.00 95.75 110 GLY A O 1
ATOM 870 N N . ASP A 1 111 ? 0.463 -11.801 -6.245 1.00 97.00 111 ASP A N 1
ATOM 871 C CA . ASP A 1 111 ? 1.181 -11.800 -4.970 1.00 97.00 111 ASP A CA 1
ATOM 872 C C . ASP A 1 111 ? 0.270 -11.315 -3.838 1.00 97.00 111 ASP A C 1
ATOM 874 O O . ASP A 1 111 ? -0.574 -10.434 -4.025 1.00 97.00 111 ASP A O 1
ATOM 878 N N . GLN A 1 112 ? 0.476 -11.857 -2.642 1.00 97.50 112 GLN A N 1
ATOM 879 C CA . GLN A 1 112 ? -0.155 -11.370 -1.422 1.00 97.50 112 GLN A CA 1
ATOM 880 C C . GLN A 1 112 ? 0.869 -10.582 -0.605 1.00 97.50 112 GLN A C 1
ATOM 882 O O . GLN A 1 112 ? 1.981 -11.057 -0.389 1.00 97.50 112 GLN A O 1
ATOM 887 N N . LEU A 1 113 ? 0.496 -9.386 -0.147 1.00 96.69 113 LEU A N 1
ATOM 888 C CA . LEU A 1 113 ? 1.371 -8.491 0.612 1.00 96.69 113 LEU A CA 1
ATOM 889 C C . LEU A 1 113 ? 0.712 -8.061 1.923 1.00 96.69 113 LEU A C 1
ATOM 891 O O . LEU A 1 113 ? -0.504 -7.857 1.988 1.00 96.69 113 LEU A O 1
ATOM 895 N N . SER A 1 114 ? 1.536 -7.852 2.947 1.00 97.12 114 SER A N 1
ATOM 896 C CA . SER A 1 114 ? 1.178 -7.068 4.128 1.00 97.12 114 SER A CA 1
ATOM 897 C C . SER A 1 114 ? 1.640 -5.632 3.901 1.00 97.12 114 SER A C 1
ATOM 899 O O . SER A 1 114 ? 2.810 -5.399 3.605 1.00 97.12 114 SER A O 1
ATOM 901 N N . LEU A 1 115 ? 0.728 -4.664 3.980 1.00 96.00 115 LEU A N 1
ATOM 902 C CA . LEU A 1 115 ? 1.032 -3.252 3.769 1.00 96.00 115 LEU A CA 1
ATOM 903 C C . LEU A 1 115 ? 0.678 -2.426 5.002 1.00 96.00 115 LEU A C 1
ATOM 905 O O . LEU A 1 115 ? -0.437 -2.508 5.515 1.00 96.00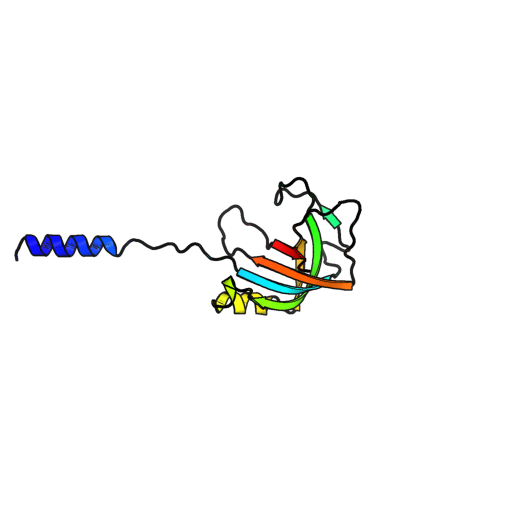 115 LEU A O 1
ATOM 909 N N . ARG A 1 116 ? 1.575 -1.535 5.417 1.00 94.19 116 ARG A N 1
ATOM 910 C CA . ARG A 1 116 ? 1.230 -0.415 6.293 1.00 94.19 116 ARG A CA 1
ATOM 911 C C . ARG A 1 116 ? 0.723 0.740 5.448 1.00 94.19 116 ARG A C 1
ATOM 913 O O . ARG A 1 116 ? 1.466 1.298 4.646 1.00 94.19 116 ARG A O 1
ATOM 920 N N . ASN A 1 117 ? -0.538 1.095 5.646 1.00 92.69 117 ASN A N 1
ATOM 921 C CA . ASN A 1 117 ? -1.197 2.239 5.043 1.00 92.69 117 ASN A CA 1
ATOM 922 C C . ASN A 1 117 ? -1.241 3.407 6.031 1.00 92.69 117 ASN A C 1
ATOM 924 O O . ASN A 1 117 ? -1.686 3.243 7.166 1.00 92.69 117 ASN A O 1
ATOM 928 N N . ILE A 1 118 ? -0.800 4.583 5.589 1.00 89.56 118 ILE A N 1
ATOM 929 C CA . ILE A 1 118 ? -0.867 5.823 6.363 1.00 89.56 118 ILE A CA 1
ATOM 930 C C . ILE A 1 118 ? -1.726 6.817 5.587 1.00 89.56 118 ILE A C 1
ATOM 932 O O . ILE A 1 118 ? -1.335 7.293 4.519 1.00 89.56 118 ILE A O 1
ATOM 936 N N . HIS A 1 119 ? -2.892 7.131 6.141 1.00 85.88 119 HIS A N 1
ATOM 937 C CA . HIS A 1 119 ? -3.820 8.122 5.626 1.00 85.88 119 HIS A CA 1
ATOM 938 C C . HIS A 1 119 ? -3.775 9.374 6.501 1.00 85.88 119 HIS A C 1
ATOM 940 O O . HIS A 1 119 ? -4.167 9.356 7.669 1.00 85.88 119 HIS A O 1
ATOM 946 N N . SER A 1 120 ? -3.338 10.494 5.932 1.00 76.12 120 SER A N 1
ATOM 947 C CA . SER A 1 120 ? -3.537 11.792 6.567 1.00 76.12 120 SER A CA 1
ATOM 948 C C . SER A 1 120 ? -4.856 12.365 6.081 1.00 76.12 120 SER A C 1
ATOM 950 O O . SER A 1 120 ? -5.036 12.665 4.906 1.00 76.12 120 SER A O 1
ATOM 952 N N . SER A 1 121 ? -5.786 12.561 7.007 1.00 59.75 121 SER A N 1
ATOM 953 C CA . SER A 1 121 ? -7.057 13.229 6.724 1.00 59.75 121 SER A CA 1
ATOM 954 C C . SER A 1 121 ? -6.915 14.760 6.691 1.00 59.75 121 SER A C 1
ATOM 956 O O . SER A 1 121 ? -7.921 15.478 6.749 1.00 59.75 121 SER A O 1
ATOM 958 N N . GLY A 1 122 ? -5.674 15.259 6.651 1.00 53.34 122 GLY A N 1
ATOM 959 C CA . GLY A 1 122 ? -5.342 16.659 6.462 1.00 53.34 122 GLY A CA 1
ATOM 960 C C . GLY A 1 122 ? -5.665 17.080 5.036 1.00 53.34 122 GLY A C 1
ATOM 961 O O . GLY A 1 122 ? -4.911 16.811 4.110 1.00 53.34 122 GLY A O 1
ATOM 962 N N . GLN A 1 123 ? -6.775 17.791 4.866 1.00 49.66 123 GLN A N 1
ATOM 963 C CA . GLN A 1 123 ? -7.030 18.621 3.686 1.00 49.66 123 GLN A CA 1
ATOM 964 C C . GLN A 1 123 ? -6.141 19.882 3.680 1.00 49.66 123 GLN A C 1
ATOM 966 O O . GLN A 1 123 ? -6.550 20.924 3.179 1.00 49.66 123 GLN A O 1
ATOM 971 N N . GLU A 1 124 ? -4.944 19.820 4.266 1.00 49.22 124 GLU A N 1
ATOM 972 C CA . GLU A 1 124 ? -3.980 20.911 4.205 1.00 49.22 124 GLU A CA 1
ATOM 973 C C . GLU A 1 124 ? -2.997 20.630 3.084 1.00 49.22 124 GLU A C 1
ATOM 975 O O . GLU A 1 124 ? -2.438 19.542 2.958 1.00 49.22 124 GLU A O 1
ATOM 980 N N . TYR A 1 125 ? -2.843 21.630 2.228 1.00 42.28 125 TYR A N 1
ATOM 981 C CA . TYR A 1 125 ? -1.894 21.590 1.140 1.00 42.28 125 TYR A CA 1
ATOM 982 C C . TYR A 1 125 ? -0.455 21.498 1.690 1.00 42.28 125 TYR A C 1
ATOM 984 O O . TYR A 1 125 ? -0.111 22.264 2.591 1.00 42.28 125 TYR A O 1
ATOM 992 N N . PRO A 1 126 ? 0.414 20.644 1.117 1.00 50.19 126 PRO A N 1
ATOM 993 C CA . PRO A 1 126 ? 0.134 19.736 0.008 1.00 50.19 126 PRO A CA 1
ATOM 994 C C . PRO A 1 126 ? -0.674 18.504 0.447 1.00 50.19 126 PRO A C 1
ATOM 996 O O . PRO A 1 126 ? -0.330 17.829 1.413 1.00 50.19 126 PRO A O 1
ATOM 999 N N . PHE A 1 127 ? -1.735 18.191 -0.307 1.00 52.34 127 PHE A N 1
ATOM 1000 C CA . PHE A 1 127 ? -2.520 16.972 -0.109 1.00 52.34 127 PHE A CA 1
ATOM 1001 C C . PHE A 1 127 ? -1.676 15.767 -0.523 1.00 52.34 127 PHE A C 1
ATOM 1003 O O . PHE A 1 127 ? -1.336 15.608 -1.699 1.00 52.34 127 PHE A O 1
ATOM 1010 N N . TRP A 1 128 ? -1.332 14.922 0.441 1.00 57.31 128 TRP A N 1
ATOM 1011 C CA . TRP A 1 128 ? -0.575 13.706 0.187 1.00 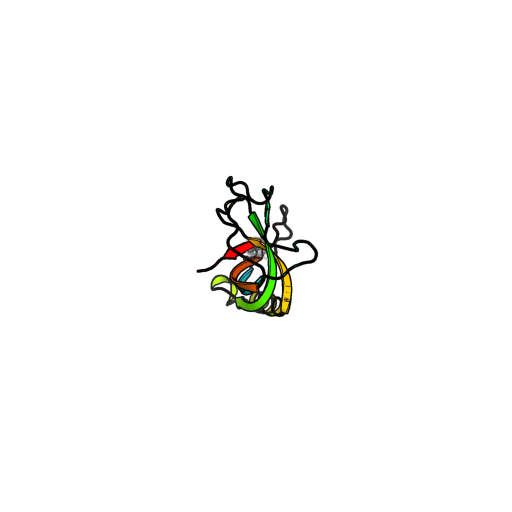57.31 128 TRP A CA 1
ATOM 1012 C C . TRP A 1 128 ? -1.533 12.533 -0.040 1.00 57.31 128 TRP A C 1
ATOM 1014 O O . TRP A 1 128 ? -2.447 12.342 0.765 1.00 57.31 128 TRP A O 1
ATOM 1024 N N . PRO A 1 129 ? -1.360 11.735 -1.111 1.00 67.81 129 PRO A N 1
ATOM 1025 C CA . PRO A 1 129 ? -2.101 10.490 -1.244 1.00 67.81 129 PRO A CA 1
ATOM 1026 C C . PRO A 1 129 ? -1.704 9.524 -0.125 1.00 67.81 129 PRO A C 1
ATOM 1028 O O . PRO A 1 129 ? -0.626 9.634 0.455 1.00 67.81 129 PRO A O 1
ATOM 1031 N N . ASP A 1 130 ? -2.569 8.549 0.138 1.00 79.94 130 ASP A N 1
ATOM 1032 C CA . ASP A 1 130 ? -2.279 7.449 1.052 1.00 79.94 130 ASP A CA 1
ATOM 1033 C C . ASP A 1 130 ? -0.908 6.821 0.754 1.00 79.94 130 ASP A C 1
ATOM 1035 O O . ASP A 1 130 ? -0.629 6.413 -0.381 1.00 79.94 130 ASP A O 1
ATOM 1039 N N . PHE A 1 131 ? -0.070 6.713 1.785 1.00 83.25 131 PHE A N 1
ATOM 1040 C CA . PHE A 1 131 ? 1.225 6.052 1.680 1.00 83.25 131 PHE A CA 1
ATOM 1041 C C . PHE A 1 131 ? 1.108 4.586 2.042 1.00 83.25 131 PHE A C 1
ATOM 1043 O O . PHE A 1 131 ? 0.359 4.216 2.946 1.00 83.25 131 PHE A O 1
ATOM 1050 N N . TYR A 1 132 ? 1.893 3.768 1.352 1.00 90.06 132 TYR A N 1
ATOM 1051 C CA . TYR A 1 132 ? 1.954 2.337 1.576 1.00 90.06 132 TYR A CA 1
ATOM 1052 C C . TYR A 1 132 ? 3.411 1.905 1.721 1.00 90.06 132 TYR A C 1
ATOM 1054 O O . TYR A 1 132 ? 4.259 2.277 0.907 1.00 90.06 132 TYR A O 1
ATOM 1062 N N . TYR A 1 133 ? 3.685 1.099 2.736 1.00 91.25 133 TYR A N 1
ATOM 1063 C CA . TYR A 1 133 ? 4.967 0.434 2.950 1.00 91.25 133 TYR A CA 1
ATOM 1064 C C . TYR A 1 133 ? 4.717 -1.064 2.994 1.00 91.25 133 TYR A C 1
ATOM 1066 O O . TYR A 1 133 ? 3.725 -1.489 3.583 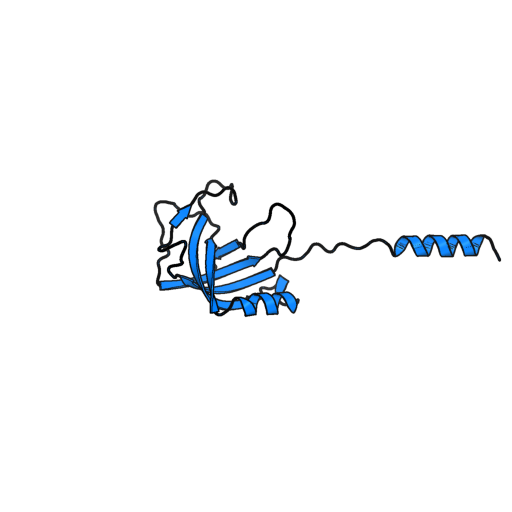1.00 91.25 133 TYR A O 1
ATOM 1074 N N . VAL A 1 134 ? 5.585 -1.849 2.364 1.00 91.44 134 VAL A N 1
ATOM 1075 C CA . VAL A 1 134 ? 5.565 -3.302 2.553 1.00 91.44 134 VAL A CA 1
ATOM 1076 C C . VAL A 1 134 ? 6.036 -3.580 3.975 1.00 91.44 134 VAL A C 1
ATOM 1078 O O . VAL A 1 134 ? 7.040 -3.019 4.408 1.00 91.44 134 VAL A O 1
ATOM 1081 N N . GLU A 1 135 ? 5.267 -4.377 4.705 1.00 87.62 135 GLU A N 1
ATOM 1082 C CA . GLU A 1 135 ? 5.657 -4.909 6.007 1.00 87.62 135 GLU A CA 1
ATOM 1083 C C . GLU A 1 135 ? 6.171 -6.335 5.790 1.00 87.62 135 GLU A C 1
ATOM 1085 O O . GLU A 1 135 ? 5.529 -7.106 5.069 1.00 87.62 135 GLU A O 1
ATOM 1090 N N . ASP A 1 136 ? 7.314 -6.648 6.401 1.00 66.88 136 ASP A N 1
ATOM 1091 C CA . ASP A 1 136 ? 7.886 -8.000 6.437 1.00 66.88 136 ASP A CA 1
ATOM 1092 C C . ASP A 1 136 ? 7.064 -8.954 7.326 1.00 66.88 136 ASP A C 1
ATOM 1094 O O . ASP A 1 136 ? 6.473 -8.492 8.338 1.00 66.88 136 ASP A O 1
#

Secondary structure (DSSP, 8-state):
--HHHHHHHHHHHHGGG-------PPEEEEEEEEEE--SS-SS-EEE--TT--SSSPEEEEEEEEEEEEE-TTTTT-HHHHHHHHHHTT-EEEEEE-S---TT-----TT-EEEEEEEE----SSS-PPPEEEEE-

Foldseek 3Di:
DDPVVVVVVVVVVVVPPPPPPDQQDKQKKKFKKAFAQDPVRNKWAWDDDPLDDPPATWIKTKIATQAIATDDVNNVPVVSRVVRRVSHGDIDIAGEDDRDDRVDDPDTGGDIFTWIWIGDPDPDPPHHPIYIYTDD

Radius of gyration: 22.19 Å; chains: 1; bounding box: 36×60×60 Å

Organism: NCBI:txid1217657

Sequence (136 aa):
MNRTYLKIALTALVIFNTSIIFAKQPIECRLKVNVVASQKYSSPRTKYTTIKNDGYPMLLIGIQVIEAQTMQNSQKIKAHDAYCNKLIGQQRDAYLSGPYDANKITIKIGDQLSLRNIHSSGQEYPFWPDFYYVED